Protein AF-A0A1G1J868-F1 (afdb_monomer_lite)

Radius of gyration: 26.02 Å; chains: 1; bounding box: 76×22×61 Å

Secondary structure (DSSP, 8-state):
-HHHHHHHHHHIIIII-S-TTT--SS----TT---TTSPPPPHHHHHHHHHHHHHHHHHHHHHHHHHHHHHHHHHTSGGGTT---TTTSPPPHHHHHHHHHHHHHHHHHH-

Foldseek 3Di:
DVLVLVLQCVLCCPVVVHHSVPDDLADDDDQPPDDPPDDRDDPVVVVVVRVVSNVSSVVVSVVSSVVSVVVVVVCPDPVNVPDDDPVPPPDPPVRVVVVVVVVVVVVVVVD

Sequence (111 aa):
MLFASLVWFRSTVFLENIHPLLGGYIRLKGRKNRRPGYPIESFWIYYVKRFADFFRYSVGMIQLVSEMYGLVRTATLPEFADYEDIATKPETTETAGGLSLIQKQKRAVVA

Structure (mmCIF, N/CA/C/O backbone):
data_AF-A0A1G1J868-F1
#
_entry.id   AF-A0A1G1J868-F1
#
loop_
_atom_site.group_PDB
_atom_site.id
_atom_site.type_symbol
_atom_site.label_atom_id
_atom_site.label_alt_id
_atom_site.label_comp_id
_atom_site.label_asym_id
_atom_site.label_entity_id
_atom_site.label_seq_id
_atom_site.pdbx_PDB_ins_code
_atom_site.Cartn_x
_atom_site.Cartn_y
_atom_site.Cartn_z
_atom_site.occupancy
_atom_site.B_iso_or_equiv
_atom_site.auth_seq_id
_atom_site.auth_comp_id
_atom_site.auth_asym_id
_atom_site.auth_atom_id
_atom_site.pdbx_PDB_model_num
ATOM 1 N N . MET A 1 1 ? 6.277 -13.076 -9.763 1.00 60.34 1 MET A N 1
ATOM 2 C CA . MET A 1 1 ? 6.487 -12.924 -8.303 1.00 60.34 1 MET A CA 1
ATOM 3 C C . MET A 1 1 ? 7.071 -11.563 -7.915 1.00 60.34 1 MET A C 1
ATOM 5 O O . MET A 1 1 ? 6.559 -10.982 -6.972 1.00 60.34 1 MET A O 1
ATOM 9 N N . LEU A 1 2 ? 8.045 -10.999 -8.647 1.00 74.56 2 LEU A N 1
ATOM 10 C CA . LEU A 1 2 ? 8.673 -9.707 -8.298 1.00 74.56 2 LEU A CA 1
ATOM 11 C C . LEU A 1 2 ? 7.717 -8.500 -8.268 1.00 74.56 2 LEU A C 1
ATOM 13 O O . LEU A 1 2 ? 7.803 -7.679 -7.360 1.00 74.56 2 LEU A O 1
ATOM 17 N N . PHE A 1 3 ? 6.771 -8.417 -9.209 1.00 81.69 3 PHE A N 1
ATOM 18 C CA . PHE A 1 3 ? 5.808 -7.308 -9.270 1.00 81.69 3 PHE A CA 1
ATOM 19 C C . PHE A 1 3 ? 4.980 -7.169 -7.983 1.00 81.69 3 PHE A C 1
ATOM 21 O O . PHE A 1 3 ? 4.829 -6.070 -7.460 1.00 81.69 3 PHE A O 1
ATOM 28 N N . ALA A 1 4 ? 4.513 -8.289 -7.422 1.00 83.19 4 ALA A N 1
ATOM 29 C CA . ALA A 1 4 ? 3.743 -8.289 -6.180 1.00 83.19 4 ALA A CA 1
ATOM 30 C C . ALA A 1 4 ? 4.576 -7.792 -4.985 1.00 83.19 4 ALA A C 1
ATOM 32 O O . ALA A 1 4 ? 4.078 -7.020 -4.168 1.00 83.19 4 ALA A O 1
ATOM 33 N N . SER A 1 5 ? 5.855 -8.172 -4.914 1.00 86.94 5 SER A N 1
ATOM 34 C CA . SER A 1 5 ? 6.771 -7.689 -3.876 1.00 86.94 5 SER A CA 1
ATOM 35 C C . SER A 1 5 ? 7.028 -6.185 -3.996 1.00 86.94 5 SER A C 1
ATOM 37 O O . SER A 1 5 ? 7.025 -5.485 -2.991 1.00 86.94 5 SER A O 1
ATOM 39 N N . LEU A 1 6 ? 7.191 -5.658 -5.213 1.00 88.00 6 LEU A N 1
ATOM 40 C CA . LEU A 1 6 ? 7.378 -4.218 -5.438 1.00 88.00 6 LEU A CA 1
ATOM 41 C C . LEU A 1 6 ? 6.133 -3.411 -5.056 1.00 88.00 6 LEU A C 1
ATOM 43 O O . LEU A 1 6 ? 6.243 -2.400 -4.365 1.00 88.00 6 LEU A O 1
ATOM 47 N N . VAL A 1 7 ? 4.952 -3.898 -5.447 1.00 90.50 7 VAL A N 1
ATOM 48 C CA . VAL A 1 7 ? 3.658 -3.333 -5.043 1.00 90.50 7 VAL A CA 1
ATOM 49 C C . VAL A 1 7 ? 3.547 -3.284 -3.517 1.00 90.50 7 VAL A C 1
ATOM 51 O O . VAL A 1 7 ? 3.144 -2.264 -2.964 1.00 90.50 7 VAL A O 1
ATOM 54 N N . TRP A 1 8 ? 3.957 -4.351 -2.828 1.00 89.81 8 TRP A N 1
ATOM 55 C CA . TRP A 1 8 ? 3.946 -4.423 -1.366 1.00 89.81 8 TRP A CA 1
ATOM 56 C C . TRP A 1 8 ? 4.921 -3.444 -0.695 1.00 89.81 8 TRP A C 1
ATOM 58 O O . TRP A 1 8 ? 4.578 -2.741 0.257 1.00 89.81 8 TRP A O 1
ATOM 68 N N . PHE A 1 9 ? 6.153 -3.355 -1.192 1.00 89.94 9 PHE A N 1
ATOM 69 C CA . PHE A 1 9 ? 7.135 -2.407 -0.661 1.00 89.94 9 PHE A CA 1
ATOM 70 C C . PHE A 1 9 ? 6.686 -0.961 -0.869 1.00 89.94 9 PHE A C 1
ATOM 72 O O . PHE A 1 9 ? 6.812 -0.134 0.032 1.00 89.94 9 PHE A O 1
ATOM 79 N N . ARG A 1 10 ? 6.100 -0.654 -2.029 1.00 89.50 10 ARG A N 1
ATOM 80 C CA . ARG A 1 10 ? 5.547 0.674 -2.290 1.00 89.50 10 ARG A CA 1
ATOM 81 C C . ARG A 1 10 ? 4.341 0.951 -1.395 1.00 89.50 10 ARG A C 1
ATOM 83 O O . ARG A 1 10 ? 4.244 2.034 -0.829 1.00 89.50 10 ARG A O 1
ATOM 90 N N . SER A 1 11 ? 3.440 -0.006 -1.203 1.00 90.88 11 SER A N 1
ATOM 91 C CA . SER A 1 11 ? 2.249 0.238 -0.390 1.00 90.88 11 SER A CA 1
ATOM 92 C C . SER A 1 11 ? 2.568 0.502 1.074 1.00 90.88 11 SER A C 1
ATOM 94 O O . SER A 1 11 ? 2.056 1.450 1.656 1.00 90.88 11 SER A O 1
ATOM 96 N N . THR A 1 12 ? 3.457 -0.281 1.670 1.00 88.88 12 THR A N 1
ATOM 97 C CA . THR A 1 12 ? 3.854 -0.108 3.074 1.00 88.88 12 THR A CA 1
ATOM 98 C C . THR A 1 12 ? 4.502 1.256 3.342 1.00 88.88 12 THR A C 1
ATOM 100 O O . THR A 1 12 ? 4.169 1.907 4.334 1.00 88.88 12 THR A O 1
ATOM 103 N N . VAL A 1 13 ? 5.337 1.749 2.422 1.00 87.56 13 VAL A N 1
ATOM 104 C CA . VAL A 1 13 ? 5.966 3.075 2.531 1.00 87.56 13 VAL A CA 1
ATOM 105 C C . VAL A 1 13 ? 4.958 4.205 2.304 1.00 87.56 13 VAL A C 1
ATOM 107 O O . VAL A 1 13 ? 4.894 5.126 3.111 1.00 87.56 13 VAL A O 1
ATOM 110 N N . PHE A 1 14 ? 4.153 4.146 1.239 1.00 86.88 14 PHE A N 1
ATOM 111 C CA . PHE A 1 14 ? 3.314 5.280 0.829 1.00 86.88 14 PHE A CA 1
ATOM 112 C C . PHE A 1 14 ? 1.931 5.310 1.499 1.00 86.88 14 PHE A C 1
ATOM 114 O O . PHE A 1 14 ? 1.409 6.390 1.768 1.00 86.88 14 PHE A O 1
ATOM 121 N N . LEU A 1 15 ? 1.330 4.150 1.787 1.00 86.62 15 LEU A N 1
ATOM 122 C CA . LEU A 1 15 ? 0.002 4.054 2.411 1.00 86.62 15 LEU A CA 1
ATOM 123 C C . LEU A 1 15 ? 0.088 3.946 3.934 1.00 86.62 15 LEU A C 1
ATOM 125 O O . LEU A 1 15 ? -0.664 4.623 4.633 1.00 86.62 15 LEU A O 1
ATOM 129 N N . GLU A 1 16 ? 0.990 3.114 4.463 1.00 83.50 16 GLU A N 1
ATOM 130 C CA . GLU A 1 16 ? 1.099 2.908 5.916 1.00 83.50 16 GLU A CA 1
ATOM 131 C C . GLU A 1 16 ? 2.172 3.777 6.584 1.00 83.50 16 GLU A C 1
ATOM 133 O O . GLU A 1 16 ? 2.091 3.980 7.795 1.00 83.50 16 GLU A O 1
ATOM 138 N N . ASN A 1 17 ? 3.135 4.325 5.829 1.00 85.44 17 ASN A N 1
ATOM 139 C CA . ASN A 1 17 ? 4.325 5.010 6.359 1.00 85.44 17 ASN A CA 1
ATOM 140 C C . ASN A 1 17 ? 5.089 4.147 7.382 1.00 85.44 17 ASN A C 1
ATOM 142 O O . ASN A 1 17 ? 5.558 4.630 8.415 1.00 85.44 17 ASN A O 1
ATOM 146 N N . ILE A 1 18 ? 5.176 2.840 7.118 1.00 87.50 18 ILE A N 1
ATOM 147 C CA . ILE A 1 18 ? 5.838 1.852 7.978 1.00 87.50 18 ILE A CA 1
ATOM 148 C C . ILE A 1 18 ? 6.880 1.100 7.153 1.00 87.50 18 ILE A C 1
ATOM 150 O O . ILE A 1 18 ? 6.773 0.973 5.934 1.00 87.50 18 ILE A O 1
ATOM 154 N N . HIS A 1 19 ? 7.901 0.579 7.834 1.00 86.00 19 HIS A N 1
ATOM 155 C CA . HIS A 1 19 ? 8.897 -0.277 7.207 1.00 86.00 19 HIS A CA 1
ATOM 156 C C . HIS A 1 19 ? 8.232 -1.502 6.535 1.00 86.00 19 HIS A C 1
ATOM 158 O O . HIS A 1 19 ? 7.447 -2.189 7.195 1.00 86.00 19 HIS A O 1
ATOM 164 N N . PRO A 1 20 ? 8.585 -1.856 5.285 1.00 85.06 20 PRO A N 1
ATOM 165 C CA . PRO A 1 20 ? 7.927 -2.924 4.521 1.00 85.06 20 PRO A CA 1
ATOM 166 C C . PRO A 1 20 ? 7.880 -4.297 5.191 1.00 85.06 20 PRO A C 1
ATOM 168 O O . PRO A 1 20 ? 6.946 -5.065 4.981 1.00 85.06 20 PRO A O 1
ATOM 171 N N . LEU A 1 21 ? 8.883 -4.590 6.022 1.00 86.81 21 LEU A N 1
ATOM 172 C CA . LEU A 1 21 ? 8.984 -5.843 6.781 1.00 86.81 21 LEU A CA 1
ATOM 173 C C . LEU A 1 21 ? 8.077 -5.893 8.024 1.00 86.81 21 LEU A C 1
ATOM 175 O O . LEU A 1 21 ? 7.880 -6.960 8.592 1.00 86.81 21 LEU A O 1
ATOM 179 N N . LEU A 1 22 ? 7.568 -4.742 8.469 1.00 84.38 22 LEU A N 1
ATOM 180 C CA . LEU A 1 22 ? 6.690 -4.601 9.637 1.00 84.38 22 LEU A CA 1
ATOM 181 C C . LEU A 1 22 ? 5.242 -4.276 9.241 1.00 84.38 22 LEU A C 1
ATOM 183 O O . LEU A 1 22 ? 4.342 -4.370 10.077 1.00 84.38 22 LEU A O 1
ATOM 187 N N . GLY A 1 23 ? 5.040 -3.840 7.997 1.00 81.12 23 GLY A N 1
ATOM 188 C CA . GLY A 1 23 ? 3.739 -3.503 7.433 1.00 81.12 23 GLY A CA 1
ATOM 189 C C . GLY A 1 23 ? 2.891 -4.734 7.127 1.00 81.12 23 GLY A C 1
ATOM 190 O O . GLY A 1 23 ? 3.387 -5.854 7.002 1.00 81.12 23 GLY A O 1
ATOM 191 N N . GLY A 1 24 ? 1.586 -4.516 7.005 1.00 84.19 24 GLY A N 1
ATOM 192 C CA . GLY A 1 24 ? 0.608 -5.558 6.710 1.00 84.19 24 GLY A CA 1
ATOM 193 C C . GLY A 1 24 ? -0.563 -4.997 5.912 1.00 84.19 24 GLY A C 1
ATOM 194 O O . GLY A 1 24 ? -0.661 -3.798 5.704 1.00 84.19 24 GLY A O 1
ATOM 195 N N . TYR A 1 25 ? -1.489 -5.854 5.478 1.00 83.75 25 TYR A N 1
ATOM 196 C CA . TYR A 1 25 ? -2.709 -5.367 4.816 1.00 83.75 25 TYR A CA 1
ATOM 197 C C . TYR A 1 25 ? -3.709 -4.806 5.840 1.00 83.75 25 TYR A C 1
ATOM 199 O O . TYR A 1 25 ? -4.484 -3.896 5.561 1.00 83.75 25 TYR A O 1
ATOM 207 N N . ILE A 1 26 ? -3.719 -5.373 7.052 1.00 85.12 26 ILE A N 1
ATOM 208 C CA . ILE A 1 26 ? -4.620 -4.966 8.130 1.00 85.12 26 ILE A CA 1
ATOM 209 C C . ILE A 1 26 ? -3.808 -4.709 9.387 1.00 85.12 26 ILE A C 1
ATOM 211 O O . ILE A 1 26 ? -3.273 -5.628 10.009 1.00 85.12 26 ILE A O 1
ATOM 215 N N . ARG A 1 27 ? -3.807 -3.458 9.845 1.00 83.00 27 ARG A N 1
ATOM 216 C CA . ARG A 1 27 ? -3.245 -3.123 11.150 1.00 83.00 27 ARG A CA 1
ATOM 217 C C . ARG A 1 27 ? -4.165 -3.576 12.282 1.00 83.00 27 ARG A C 1
ATOM 219 O O . ARG A 1 27 ? -5.146 -2.901 12.611 1.00 83.00 27 ARG A O 1
ATOM 226 N N . LEU A 1 28 ? -3.806 -4.655 12.968 1.00 82.88 28 LEU A N 1
ATOM 227 C CA . LEU A 1 28 ? -4.499 -5.119 14.170 1.00 82.88 28 LEU A CA 1
ATOM 228 C C . LEU A 1 28 ? -4.205 -4.171 15.353 1.00 82.88 28 LEU A C 1
ATOM 230 O O . LEU A 1 28 ? -3.111 -4.170 15.905 1.00 82.88 28 LEU A O 1
ATOM 234 N N . LYS A 1 29 ? -5.174 -3.342 15.771 1.00 83.94 29 LYS A N 1
ATOM 235 C CA . LYS A 1 29 ? -5.120 -2.642 17.079 1.00 83.94 29 LYS A CA 1
ATOM 236 C C . LYS A 1 29 ? -6.327 -3.100 17.885 1.00 83.94 29 LYS A C 1
ATOM 238 O O . LYS A 1 29 ? -7.423 -2.657 17.578 1.00 83.94 29 LYS A O 1
ATOM 243 N N . GLY A 1 30 ? -6.143 -3.998 18.850 1.00 86.25 30 GLY A N 1
ATOM 244 C CA . GLY A 1 30 ? -7.249 -4.537 19.644 1.00 86.25 30 GLY A CA 1
ATOM 245 C C . GLY A 1 30 ? -7.943 -3.4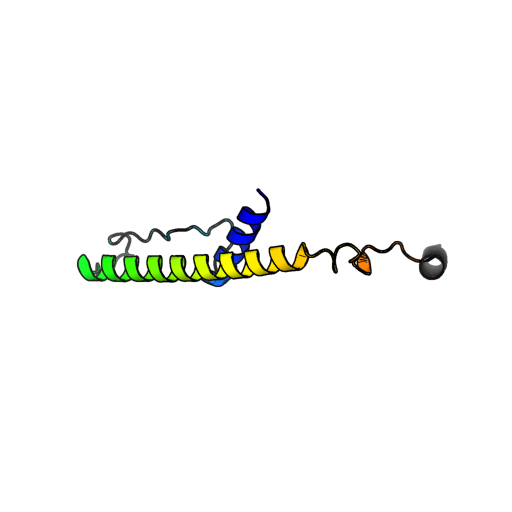58 20.480 1.00 86.25 30 GLY A C 1
ATOM 246 O O . GLY A 1 30 ? -7.280 -2.627 21.094 1.00 86.25 30 GLY A O 1
ATOM 247 N N . ARG A 1 31 ? -9.280 -3.496 20.555 1.00 87.56 31 ARG A N 1
ATOM 248 C CA . ARG A 1 31 ? -10.084 -2.508 21.304 1.00 87.56 31 ARG A CA 1
ATOM 249 C C . ARG A 1 31 ? -9.685 -2.399 22.780 1.00 87.56 31 ARG A C 1
ATOM 251 O O . ARG A 1 31 ? -9.645 -1.300 23.322 1.00 87.56 31 ARG A O 1
ATOM 258 N N . LYS A 1 32 ? -9.392 -3.542 23.414 1.00 86.19 32 LYS A N 1
ATOM 259 C CA . LYS A 1 32 ? -9.018 -3.649 24.836 1.00 86.19 32 LYS A CA 1
ATOM 260 C C . LYS A 1 32 ? -7.517 -3.452 25.093 1.00 86.19 32 LYS A C 1
ATOM 262 O O . LYS A 1 32 ? -7.126 -3.303 26.243 1.00 86.19 32 LYS A O 1
ATOM 267 N N . ASN A 1 33 ? -6.688 -3.407 24.047 1.00 86.56 33 ASN A N 1
ATOM 268 C CA . ASN A 1 33 ? -5.238 -3.237 24.168 1.00 86.56 33 ASN A CA 1
ATOM 269 C C . ASN A 1 33 ? -4.908 -1.745 24.308 1.00 86.56 33 ASN A C 1
ATOM 271 O O . ASN A 1 33 ? -4.364 -1.118 23.397 1.00 86.56 33 ASN A O 1
ATOM 275 N N . ARG A 1 34 ? -5.314 -1.156 25.436 1.00 87.38 34 ARG A N 1
ATOM 276 C CA . ARG A 1 34 ? -5.052 0.240 25.796 1.00 87.38 34 ARG A CA 1
ATOM 277 C C . ARG A 1 34 ? -4.099 0.283 26.983 1.00 87.38 34 ARG A C 1
ATOM 279 O O . ARG A 1 34 ? -4.120 -0.599 27.836 1.00 87.38 34 ARG A O 1
ATOM 286 N N . ARG A 1 35 ? -3.239 1.304 27.016 1.00 90.44 35 ARG A N 1
ATOM 287 C CA . ARG A 1 35 ? -2.350 1.534 28.160 1.00 90.44 35 ARG A CA 1
ATOM 288 C C . ARG A 1 35 ? -3.206 1.785 29.413 1.00 90.44 35 ARG A C 1
ATOM 290 O O . ARG A 1 35 ? -4.260 2.415 29.279 1.00 90.44 35 ARG A O 1
ATOM 297 N N . PRO A 1 36 ? -2.775 1.327 30.601 1.00 88.06 36 PRO A N 1
ATOM 298 C CA . PRO A 1 36 ? -3.461 1.637 31.852 1.00 88.06 36 PRO A CA 1
ATOM 299 C C . PRO A 1 36 ? -3.716 3.147 31.974 1.00 88.06 36 PRO A C 1
ATOM 301 O O . PRO A 1 36 ? -2.833 3.944 31.661 1.00 88.06 36 PRO A O 1
ATOM 304 N N . GLY A 1 37 ? -4.933 3.535 32.363 1.00 87.00 37 GLY A N 1
ATOM 305 C CA . GLY A 1 37 ? -5.351 4.940 32.473 1.00 87.00 37 GLY A CA 1
ATOM 306 C C . GLY A 1 37 ? -6.040 5.539 31.238 1.00 87.00 37 GLY A C 1
ATOM 307 O O . GLY A 1 37 ? -6.564 6.644 31.330 1.00 87.00 37 GLY A O 1
ATOM 308 N N . TYR A 1 38 ? -6.108 4.830 30.103 1.00 85.81 38 TYR A N 1
ATOM 309 C CA . TYR A 1 38 ? -6.858 5.291 28.924 1.00 85.81 38 TYR A CA 1
ATOM 310 C C . TYR A 1 38 ? -8.263 4.669 28.847 1.00 85.81 38 TYR A C 1
ATOM 312 O O . TYR A 1 38 ? -8.399 3.458 29.045 1.00 85.81 38 TYR A O 1
ATOM 320 N N . PRO A 1 39 ? -9.309 5.449 28.499 1.00 87.56 39 PRO A N 1
ATOM 321 C CA . PRO A 1 39 ? -10.665 4.925 28.376 1.00 87.56 39 PRO A CA 1
ATOM 322 C C . PRO A 1 39 ? -10.783 3.932 27.214 1.00 87.56 39 PRO A C 1
ATOM 324 O O . PRO A 1 39 ? -10.198 4.107 26.140 1.00 87.56 39 PRO A O 1
ATOM 327 N N . ILE A 1 40 ? -11.575 2.881 27.428 1.00 88.94 40 ILE A N 1
ATOM 328 C CA . ILE A 1 40 ? -11.889 1.895 26.393 1.00 88.94 40 ILE A CA 1
ATOM 329 C C . ILE A 1 40 ? -12.953 2.489 25.468 1.00 88.94 40 ILE A C 1
ATOM 331 O O . ILE A 1 40 ? -14.027 2.885 25.912 1.00 88.94 40 ILE A O 1
ATOM 335 N N . GLU A 1 41 ? -12.669 2.512 24.168 1.00 88.25 41 GLU A N 1
ATOM 336 C CA . GLU A 1 41 ? -13.632 2.967 23.164 1.00 88.25 41 GLU A CA 1
ATOM 337 C C . GLU A 1 41 ? -14.886 2.077 23.133 1.00 88.25 41 GLU A C 1
ATOM 339 O O . GLU A 1 41 ? -14.825 0.848 23.318 1.00 88.25 41 GLU A O 1
ATOM 344 N N . SER A 1 42 ? -16.030 2.707 22.850 1.00 91.25 42 SER A N 1
ATOM 345 C CA . SER A 1 42 ? -17.287 1.996 22.631 1.00 91.25 42 SER A CA 1
ATOM 346 C C . SER A 1 42 ? -17.176 1.061 21.425 1.00 91.25 42 SER A C 1
ATOM 348 O O . SER A 1 42 ? -16.393 1.286 20.498 1.00 91.25 42 SER A O 1
ATOM 350 N N . PHE A 1 43 ? -17.957 -0.020 21.453 1.00 91.38 43 PHE A N 1
ATOM 351 C CA . PHE A 1 43 ? -17.897 -1.077 20.445 1.00 91.38 43 PHE A CA 1
ATOM 352 C C . PHE A 1 43 ? -18.083 -0.515 19.026 1.00 91.38 43 PHE A C 1
ATOM 354 O O . PHE A 1 43 ? -17.197 -0.658 18.188 1.00 91.38 43 PHE A O 1
ATOM 361 N N . TRP A 1 44 ? -19.180 0.204 18.784 1.00 94.12 44 TRP A N 1
ATOM 362 C CA . TRP A 1 44 ? -19.527 0.723 17.459 1.00 94.12 44 TRP A CA 1
ATOM 363 C C . TRP A 1 44 ? -18.507 1.718 16.909 1.00 94.12 44 TRP A C 1
ATOM 365 O O . TRP A 1 44 ? -18.059 1.568 15.775 1.00 94.12 44 TRP A O 1
ATOM 375 N N . ILE A 1 45 ? -18.080 2.688 17.723 1.00 91.75 45 ILE A N 1
ATOM 376 C CA . ILE A 1 45 ? -17.123 3.715 17.287 1.00 91.75 45 ILE A CA 1
ATOM 377 C C . ILE A 1 45 ? -15.796 3.066 16.883 1.00 91.75 45 ILE A C 1
ATOM 379 O O . ILE A 1 45 ? -15.210 3.437 15.866 1.00 91.75 45 ILE A O 1
ATOM 383 N N . TYR A 1 46 ? -15.340 2.071 17.647 1.00 92.00 46 TYR A N 1
ATOM 384 C CA . TYR A 1 46 ? -14.114 1.341 17.344 1.00 92.00 46 TYR A CA 1
ATOM 385 C C . TYR A 1 46 ? -14.192 0.614 15.988 1.00 92.00 46 TYR A C 1
ATOM 387 O O . TYR A 1 46 ? -13.281 0.752 15.169 1.00 92.00 46 TYR A O 1
ATOM 395 N N . TYR A 1 47 ? -15.269 -0.136 15.722 1.00 91.31 47 TYR A N 1
ATOM 396 C CA . TYR A 1 47 ? -15.385 -0.901 14.473 1.00 91.31 47 TYR A CA 1
ATOM 397 C C . TYR A 1 47 ? -15.616 -0.013 13.253 1.00 91.31 47 TYR A C 1
ATOM 399 O O . TYR A 1 47 ? -15.028 -0.282 12.210 1.00 91.31 47 TYR A O 1
ATOM 407 N N . VAL A 1 48 ? -16.384 1.072 13.380 1.00 94.25 48 VAL A N 1
ATOM 408 C CA . VAL A 1 48 ? -16.580 2.034 12.284 1.00 94.25 48 VAL A CA 1
ATOM 409 C C . VAL A 1 48 ? -15.255 2.688 11.897 1.00 94.25 48 VAL A C 1
ATOM 411 O O . VAL A 1 48 ? -14.900 2.696 10.720 1.00 94.25 48 VAL A O 1
ATOM 414 N N . LYS A 1 49 ? -14.469 3.159 12.877 1.00 91.00 49 LYS A N 1
ATOM 415 C CA . LYS A 1 49 ? -13.123 3.695 12.614 1.00 91.00 49 LYS A CA 1
ATOM 416 C C . LYS A 1 49 ? -12.223 2.652 11.958 1.00 91.00 49 LYS A C 1
ATOM 418 O O . LYS A 1 49 ? -11.535 2.955 10.990 1.00 91.00 49 LYS A O 1
ATOM 423 N N . ARG A 1 50 ? -12.258 1.408 12.447 1.00 91.62 50 ARG A N 1
ATOM 424 C CA . ARG A 1 50 ? -11.454 0.324 11.873 1.00 91.62 50 ARG A CA 1
ATOM 425 C C . ARG A 1 50 ? -11.832 0.018 10.428 1.00 91.62 50 ARG A C 1
ATOM 427 O O . ARG A 1 50 ? -10.952 -0.236 9.612 1.00 91.62 50 ARG A O 1
ATOM 434 N N . PHE A 1 51 ? -13.125 0.016 10.136 1.00 92.56 51 PHE A N 1
ATOM 435 C CA . PHE A 1 51 ? -13.634 -0.232 8.799 1.00 92.56 51 PHE A CA 1
ATOM 436 C C . PHE A 1 51 ? -13.260 0.908 7.849 1.00 92.56 51 PHE A C 1
ATOM 438 O O . PHE A 1 51 ? -12.807 0.648 6.740 1.00 92.56 51 PHE A O 1
ATOM 445 N N . ALA A 1 52 ? -13.347 2.160 8.306 1.00 93.25 52 ALA A N 1
ATOM 446 C CA . ALA A 1 52 ? -12.893 3.316 7.540 1.00 93.25 52 ALA A CA 1
ATOM 447 C C . ALA A 1 52 ? -11.385 3.253 7.235 1.00 93.25 52 ALA A C 1
ATOM 449 O O . ALA A 1 52 ? -10.994 3.478 6.092 1.00 93.25 52 ALA A O 1
ATOM 450 N N . ASP A 1 53 ? -10.548 2.890 8.215 1.00 90.19 53 ASP A N 1
ATOM 451 C CA . ASP A 1 53 ? -9.106 2.678 8.007 1.00 90.19 53 ASP A CA 1
ATOM 452 C C . ASP A 1 53 ? -8.852 1.601 6.938 1.00 90.19 53 ASP A C 1
ATOM 454 O O . ASP A 1 53 ? -8.077 1.812 6.005 1.00 90.19 53 ASP A O 1
ATOM 458 N N . PHE A 1 54 ? -9.539 0.459 7.048 1.00 91.44 54 PHE A N 1
ATOM 459 C CA . PHE A 1 54 ? -9.433 -0.644 6.091 1.00 91.44 54 PHE A CA 1
ATOM 460 C C . PHE A 1 54 ? -9.867 -0.232 4.680 1.00 91.44 54 PHE A C 1
ATOM 462 O O . PHE A 1 54 ? -9.208 -0.575 3.698 1.00 91.44 54 PHE A O 1
ATOM 469 N N . PHE A 1 55 ? -10.964 0.515 4.572 1.00 93.88 55 PHE A N 1
ATOM 470 C CA . PHE A 1 55 ? -11.492 0.961 3.291 1.00 93.88 55 PHE A CA 1
ATOM 471 C C . PHE A 1 55 ? -10.557 1.974 2.630 1.00 93.88 55 PHE A C 1
ATOM 473 O O . PHE A 1 55 ? -10.230 1.829 1.455 1.00 93.88 55 PHE A O 1
ATOM 480 N N . ARG A 1 56 ? -10.047 2.950 3.395 1.00 91.81 56 ARG A N 1
ATOM 481 C CA . ARG A 1 56 ? -9.039 3.909 2.917 1.00 91.81 56 ARG A CA 1
ATOM 482 C C . ARG A 1 56 ? -7.797 3.200 2.389 1.00 91.81 56 ARG A C 1
ATOM 484 O O . ARG A 1 56 ? -7.332 3.531 1.302 1.00 91.81 56 ARG A O 1
ATOM 491 N N . TYR A 1 57 ? -7.293 2.219 3.136 1.00 91.31 57 TYR A N 1
ATOM 492 C CA . TYR A 1 57 ? -6.148 1.427 2.705 1.00 91.31 57 TYR A CA 1
ATOM 493 C C . TYR A 1 57 ? -6.455 0.646 1.423 1.00 91.31 57 TYR A C 1
ATOM 495 O O . TYR A 1 57 ? -5.697 0.728 0.465 1.00 91.31 57 TYR A O 1
ATOM 503 N N . SER A 1 58 ? -7.599 -0.040 1.363 1.00 93.50 58 SER A N 1
ATOM 504 C CA . SER A 1 58 ? -7.993 -0.847 0.200 1.00 93.50 58 SER A CA 1
ATOM 505 C C . SER A 1 58 ? -8.150 -0.003 -1.068 1.00 93.50 58 SER A C 1
ATOM 507 O O . SER A 1 58 ? -7.664 -0.392 -2.127 1.00 93.50 58 SER A O 1
ATOM 509 N N . VAL A 1 59 ? -8.765 1.179 -0.965 1.00 94.88 59 VAL A N 1
ATOM 510 C CA . VAL A 1 59 ? -8.886 2.118 -2.091 1.00 94.88 59 VAL A CA 1
ATOM 511 C C . VAL A 1 59 ? -7.512 2.592 -2.559 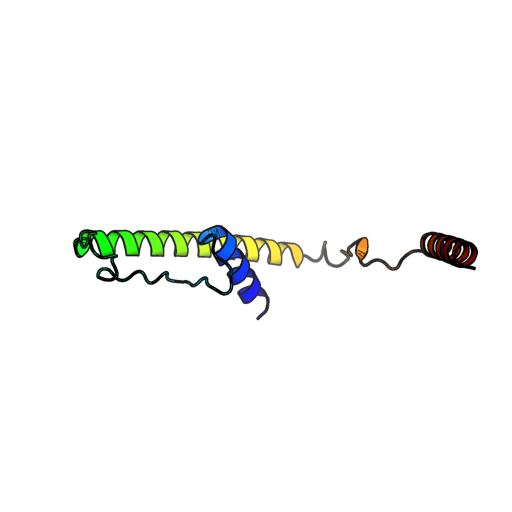1.00 94.88 59 VAL A C 1
ATOM 513 O O . VAL A 1 59 ? -7.222 2.531 -3.752 1.00 94.88 59 VAL A O 1
ATOM 516 N N . GLY A 1 60 ? -6.645 3.012 -1.635 1.00 93.25 60 GLY A N 1
ATOM 517 C CA . GLY A 1 60 ? -5.287 3.429 -1.981 1.00 93.25 60 GLY A CA 1
ATOM 518 C C . GLY A 1 60 ? -4.455 2.294 -2.587 1.00 93.25 60 GLY A C 1
ATOM 519 O O . GLY A 1 60 ? -3.657 2.518 -3.493 1.00 93.25 60 GLY A O 1
ATOM 520 N N . MET A 1 61 ? -4.697 1.055 -2.158 1.00 92.81 61 MET A N 1
ATOM 521 C CA . MET A 1 61 ? -4.036 -0.123 -2.702 1.00 92.81 61 MET A CA 1
ATOM 522 C C . MET A 1 61 ? -4.456 -0.405 -4.148 1.00 92.81 61 MET A C 1
ATOM 524 O O . MET A 1 61 ? -3.607 -0.678 -4.994 1.00 92.81 61 MET A O 1
ATOM 52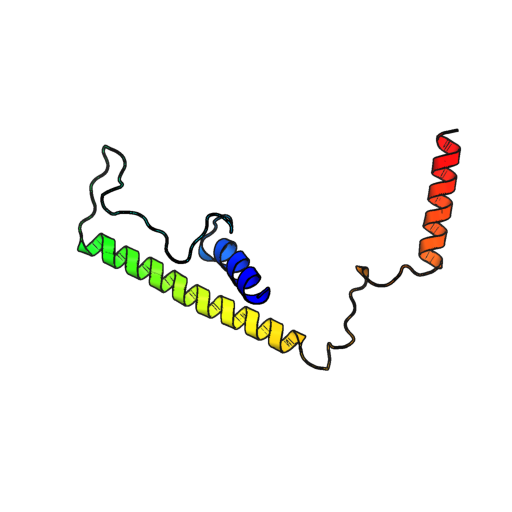8 N N . ILE A 1 62 ? -5.750 -0.272 -4.457 1.00 94.50 62 ILE A N 1
ATOM 529 C CA . ILE A 1 62 ? -6.266 -0.379 -5.829 1.00 94.50 62 ILE A CA 1
ATOM 530 C C . ILE A 1 62 ? -5.654 0.710 -6.719 1.00 94.50 62 ILE A C 1
ATOM 532 O O . ILE A 1 62 ? -5.200 0.411 -7.824 1.00 94.50 62 ILE A O 1
ATOM 536 N N . GLN A 1 63 ? -5.589 1.952 -6.230 1.00 94.56 63 GLN A N 1
ATOM 537 C CA . GLN A 1 63 ? -4.977 3.068 -6.959 1.00 94.56 63 GLN A CA 1
ATOM 538 C C . GLN A 1 63 ? -3.503 2.788 -7.277 1.00 94.56 63 GLN A C 1
ATOM 540 O O . GLN A 1 63 ? -3.103 2.867 -8.437 1.00 94.56 63 GLN A O 1
ATOM 545 N N . LEU A 1 64 ? -2.720 2.365 -6.283 1.00 93.25 64 LEU A N 1
ATOM 546 C CA . LEU A 1 64 ? -1.301 2.049 -6.449 1.00 93.25 64 LEU A CA 1
ATOM 547 C C . LEU A 1 64 ? -1.075 0.897 -7.436 1.00 93.25 64 LEU A C 1
ATOM 549 O O . LEU A 1 64 ? -0.200 0.981 -8.296 1.00 93.25 64 LEU A O 1
ATOM 553 N N . VAL A 1 65 ? -1.874 -0.170 -7.347 1.00 93.56 65 VAL A N 1
ATOM 554 C CA . VAL A 1 65 ? -1.792 -1.294 -8.292 1.00 93.56 65 VAL A CA 1
ATOM 555 C C . VAL A 1 65 ? -2.120 -0.832 -9.711 1.00 93.56 65 VAL A C 1
ATOM 557 O O . VAL A 1 65 ? -1.429 -1.232 -10.646 1.00 93.56 65 VAL A O 1
ATOM 560 N N . SER A 1 66 ? -3.127 0.028 -9.881 1.00 94.25 66 SER A N 1
ATOM 561 C CA . SER A 1 66 ? -3.493 0.562 -11.196 1.00 94.25 66 SER A CA 1
ATOM 562 C C . SER A 1 66 ? -2.395 1.444 -11.801 1.00 94.25 66 SER A C 1
ATOM 564 O O . SER A 1 66 ? -2.080 1.296 -12.981 1.00 94.25 66 SER A O 1
ATOM 566 N N . GLU A 1 67 ? -1.749 2.285 -10.987 1.00 93.69 67 GLU A N 1
ATOM 567 C CA . GLU A 1 67 ? -0.603 3.113 -11.382 1.00 93.69 67 GLU A CA 1
ATOM 568 C C . GLU A 1 67 ? 0.569 2.230 -11.822 1.00 93.69 67 GLU A C 1
ATOM 570 O O . GLU A 1 67 ? 1.089 2.380 -12.927 1.00 93.69 67 GLU A O 1
ATOM 575 N N . MET A 1 68 ? 0.941 1.245 -10.998 1.00 91.81 68 MET A N 1
ATOM 576 C CA . MET A 1 68 ? 2.035 0.328 -11.317 1.00 91.81 68 MET A CA 1
ATOM 577 C C . MET A 1 68 ? 1.749 -0.517 -12.557 1.00 91.81 68 MET A C 1
ATOM 579 O O . MET A 1 68 ? 2.647 -0.740 -13.367 1.00 91.81 68 MET A O 1
ATOM 583 N N . TYR A 1 69 ? 0.511 -0.974 -12.732 1.00 92.62 69 TYR A N 1
ATOM 584 C CA . TYR A 1 69 ? 0.113 -1.701 -13.931 1.00 92.62 69 TYR A CA 1
ATOM 585 C C . TYR A 1 69 ? 0.192 -0.815 -15.180 1.00 92.62 69 TYR A C 1
ATOM 587 O O . TYR A 1 69 ? 0.677 -1.264 -16.217 1.00 92.62 69 TYR A O 1
ATOM 595 N N . GLY A 1 70 ? -0.221 0.451 -15.072 1.00 93.06 70 GLY A N 1
ATOM 596 C CA . GLY A 1 70 ? -0.063 1.445 -16.131 1.00 93.06 70 GLY A CA 1
ATOM 597 C C . GLY A 1 70 ? 1.399 1.624 -16.536 1.00 93.06 70 GLY A C 1
ATOM 598 O O . GLY A 1 70 ? 1.715 1.545 -17.718 1.00 93.06 70 GLY A O 1
ATOM 599 N N . LEU A 1 71 ? 2.301 1.768 -15.561 1.00 90.44 71 LEU A N 1
ATOM 600 C CA . LEU A 1 71 ? 3.740 1.903 -15.810 1.00 90.44 71 LEU A CA 1
ATOM 601 C C . LEU A 1 71 ? 4.338 0.669 -16.490 1.00 90.44 71 LEU A C 1
ATOM 603 O O . LEU A 1 71 ? 5.049 0.806 -17.480 1.00 90.44 71 LEU A O 1
ATOM 607 N N . VAL A 1 72 ? 4.026 -0.535 -15.999 1.00 90.12 72 VAL A N 1
ATOM 608 C CA . VAL A 1 72 ? 4.510 -1.785 -16.611 1.00 90.12 72 VAL A CA 1
ATOM 609 C C . VAL A 1 72 ? 3.994 -1.923 -18.037 1.00 90.12 72 VAL A C 1
ATOM 611 O O . VAL A 1 72 ? 4.750 -2.286 -18.936 1.00 90.12 72 VAL A O 1
ATOM 614 N N . ARG A 1 73 ? 2.720 -1.595 -18.268 1.00 90.56 73 ARG A N 1
ATOM 615 C CA . ARG A 1 73 ? 2.131 -1.621 -19.605 1.00 90.56 73 ARG A CA 1
ATOM 616 C C . ARG A 1 73 ? 2.854 -0.665 -20.552 1.00 90.56 73 ARG A C 1
ATOM 618 O O . ARG A 1 73 ? 3.170 -1.077 -21.662 1.00 90.56 73 ARG A O 1
ATOM 625 N N . THR A 1 74 ? 3.132 0.564 -20.119 1.00 89.38 74 THR A N 1
ATOM 626 C CA . THR A 1 74 ? 3.881 1.546 -20.917 1.00 89.38 74 THR A CA 1
ATOM 627 C C . THR A 1 74 ? 5.304 1.070 -21.190 1.00 89.38 74 THR A C 1
ATOM 629 O O . THR A 1 74 ? 5.742 1.112 -22.330 1.00 89.38 74 THR A O 1
ATOM 632 N N . ALA A 1 75 ? 5.999 0.538 -20.183 1.00 87.06 75 ALA A N 1
ATOM 633 C CA . ALA A 1 75 ? 7.368 0.040 -20.323 1.00 87.06 75 ALA A CA 1
ATOM 634 C C . ALA A 1 75 ? 7.492 -1.189 -21.244 1.00 87.06 75 ALA A C 1
ATOM 636 O O . ALA A 1 75 ? 8.570 -1.464 -21.751 1.00 87.06 75 ALA A O 1
ATOM 637 N N . THR A 1 76 ? 6.400 -1.926 -21.467 1.00 87.94 76 THR A N 1
ATOM 638 C CA . THR A 1 76 ? 6.379 -3.111 -22.346 1.00 87.94 76 THR A CA 1
ATOM 639 C C . THR A 1 76 ? 6.021 -2.754 -23.798 1.00 87.94 76 THR A C 1
ATOM 641 O O . THR A 1 76 ? 5.914 -3.638 -24.647 1.00 87.94 76 THR A O 1
ATOM 644 N N . LEU A 1 77 ? 5.789 -1.474 -24.114 1.00 91.25 77 LEU A N 1
ATOM 645 C CA . LEU A 1 77 ? 5.529 -1.052 -25.490 1.00 91.25 77 LEU A CA 1
ATOM 646 C C . LEU A 1 77 ? 6.778 -1.269 -26.367 1.00 91.25 77 LEU A C 1
ATOM 648 O O . LEU A 1 77 ? 7.894 -1.049 -25.898 1.00 91.25 77 LEU A O 1
ATOM 652 N N . PRO A 1 78 ? 6.607 -1.654 -27.647 1.00 89.19 78 PRO A N 1
ATOM 653 C CA . PRO A 1 78 ? 7.726 -1.979 -28.537 1.00 89.19 78 PRO A CA 1
ATOM 654 C C . PRO A 1 78 ? 8.653 -0.787 -28.799 1.00 89.19 78 PRO A C 1
ATOM 656 O O . PRO A 1 78 ? 9.827 -0.982 -29.078 1.00 89.19 78 PRO A O 1
ATOM 659 N N . GLU A 1 79 ? 8.145 0.440 -28.668 1.00 89.00 79 GLU A N 1
ATOM 660 C CA . GLU A 1 79 ? 8.920 1.680 -28.793 1.00 89.00 79 GLU A CA 1
ATOM 661 C C . GLU A 1 79 ? 10.078 1.767 -27.785 1.00 89.00 79 GLU A C 1
ATOM 663 O O . GLU A 1 79 ? 11.119 2.338 -28.091 1.00 89.00 79 GLU A O 1
ATOM 668 N N . PHE A 1 80 ? 9.923 1.169 -26.600 1.00 82.69 80 PHE A N 1
ATOM 669 C CA . PHE A 1 80 ? 10.934 1.195 -25.539 1.00 82.69 80 PHE A CA 1
ATOM 670 C C . PHE A 1 80 ? 11.781 -0.081 -25.483 1.00 82.69 80 PHE A C 1
ATOM 672 O O . PHE A 1 80 ? 12.554 -0.249 -24.543 1.00 82.69 80 PHE A O 1
ATOM 679 N N . ALA A 1 81 ? 11.649 -0.983 -26.462 1.00 82.31 81 ALA A N 1
ATOM 680 C CA . ALA A 1 81 ? 12.392 -2.244 -26.478 1.00 82.31 81 ALA A CA 1
ATOM 681 C C . ALA A 1 81 ? 13.914 -2.030 -26.544 1.00 82.31 81 ALA A C 1
ATOM 683 O O . ALA A 1 81 ? 14.662 -2.799 -25.946 1.00 82.31 81 ALA A O 1
ATOM 684 N N . ASP A 1 82 ? 14.347 -0.953 -27.202 1.00 83.62 82 ASP A N 1
ATOM 685 C CA . ASP A 1 82 ? 15.760 -0.599 -27.386 1.00 83.62 82 ASP A CA 1
ATOM 686 C C . ASP A 1 82 ? 16.2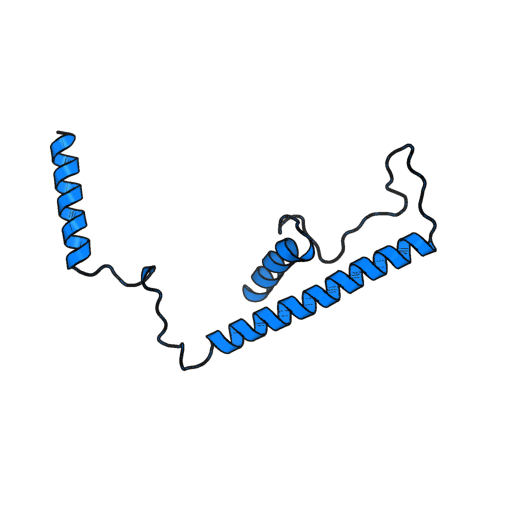91 0.341 -26.285 1.00 83.62 82 ASP A C 1
ATOM 688 O O . ASP A 1 82 ? 17.376 0.917 -26.408 1.00 83.62 82 ASP A O 1
ATOM 692 N N . TYR A 1 83 ? 15.521 0.564 -25.213 1.00 82.69 83 TYR A N 1
ATOM 693 C CA . TYR A 1 83 ? 15.955 1.425 -24.120 1.00 82.69 83 TYR A CA 1
ATOM 694 C C . TYR A 1 83 ? 17.057 0.749 -23.294 1.00 82.69 83 TYR A C 1
ATOM 696 O O . TYR A 1 83 ? 16.818 -0.224 -22.581 1.00 82.69 83 TYR A O 1
ATOM 704 N N . GLU A 1 84 ? 18.252 1.337 -23.322 1.00 81.75 84 GLU A N 1
ATOM 705 C CA . GLU A 1 84 ? 19.368 0.975 -22.449 1.00 81.75 84 GLU A CA 1
ATOM 706 C C . GLU A 1 84 ? 19.820 2.172 -21.613 1.00 81.75 84 GLU A C 1
ATOM 708 O O . GLU A 1 84 ? 20.079 3.266 -22.134 1.00 81.75 84 GLU A O 1
ATOM 713 N N . ASP A 1 85 ? 19.960 1.948 -20.306 1.00 85.06 85 ASP A N 1
ATOM 714 C CA . ASP A 1 85 ? 20.467 2.954 -19.38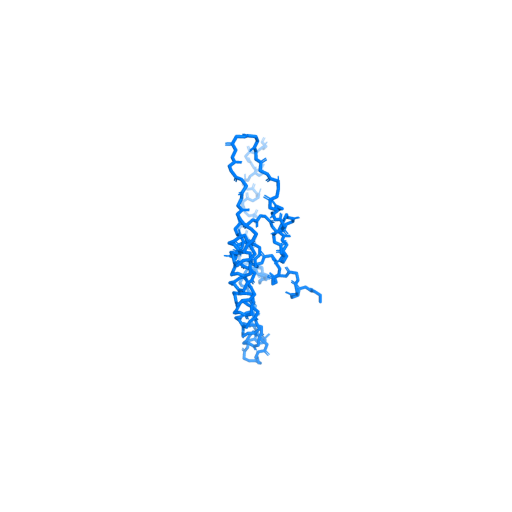0 1.00 85.06 85 ASP A CA 1
ATOM 715 C C . ASP A 1 85 ? 21.936 3.288 -19.691 1.00 85.06 85 ASP A C 1
ATOM 717 O O . ASP A 1 85 ? 22.770 2.404 -19.893 1.00 85.06 85 ASP A O 1
ATOM 721 N N . ILE A 1 86 ? 22.266 4.580 -19.676 1.00 83.81 86 ILE A N 1
ATOM 722 C CA . ILE A 1 86 ? 23.609 5.116 -19.933 1.00 83.81 86 ILE A CA 1
ATOM 723 C C . ILE A 1 86 ? 24.619 4.533 -18.940 1.00 83.81 86 ILE A C 1
ATOM 725 O O . ILE A 1 86 ? 25.760 4.285 -19.315 1.00 83.81 86 ILE A O 1
ATOM 729 N N . ALA A 1 87 ? 24.194 4.262 -17.703 1.00 81.12 87 ALA A N 1
ATOM 730 C CA . ALA A 1 87 ? 25.046 3.659 -16.681 1.00 81.12 87 ALA A CA 1
ATOM 731 C C . ALA A 1 87 ? 25.374 2.177 -16.940 1.00 81.12 87 ALA A C 1
ATOM 733 O O . ALA A 1 87 ? 26.359 1.673 -16.407 1.00 81.12 87 ALA A O 1
ATOM 734 N N . THR A 1 88 ? 24.557 1.475 -17.734 1.00 82.75 88 THR A N 1
ATOM 735 C CA . THR A 1 88 ? 24.794 0.064 -18.093 1.00 82.75 88 THR A CA 1
ATOM 736 C C . THR A 1 88 ? 25.588 -0.061 -19.393 1.00 82.75 88 THR A C 1
ATOM 738 O O . THR A 1 88 ? 26.147 -1.122 -19.675 1.00 82.75 88 THR A O 1
ATOM 741 N N . LYS A 1 89 ? 25.675 1.020 -20.182 1.00 80.69 89 LYS A N 1
ATOM 742 C CA . LYS A 1 89 ? 26.484 1.026 -21.399 1.00 80.69 89 LYS A CA 1
ATOM 743 C C . LYS A 1 89 ? 27.942 0.743 -21.038 1.00 80.69 89 LYS A C 1
ATOM 745 O O . LYS A 1 89 ? 28.454 1.329 -20.082 1.00 80.69 89 LYS A O 1
ATOM 750 N N . PRO A 1 90 ? 28.623 -0.141 -21.786 1.00 79.56 90 PRO A N 1
ATOM 751 C CA . PRO A 1 90 ? 30.039 -0.370 -21.561 1.00 79.56 90 PRO A CA 1
ATOM 752 C C . PRO A 1 90 ? 30.793 0.954 -21.722 1.00 79.56 90 PRO A C 1
ATOM 754 O O . PRO A 1 90 ? 30.517 1.721 -22.648 1.00 79.56 90 PRO A O 1
ATOM 757 N N . GLU A 1 91 ? 31.733 1.225 -20.814 1.00 72.44 91 GLU A N 1
ATOM 758 C CA . GLU A 1 91 ? 32.573 2.418 -20.905 1.00 72.44 91 GLU A CA 1
ATOM 759 C C . GLU A 1 91 ? 33.296 2.431 -22.258 1.00 72.44 91 GLU A C 1
ATOM 761 O O . GLU A 1 91 ? 33.909 1.440 -22.669 1.00 72.44 91 GLU A O 1
ATOM 766 N N . THR A 1 92 ? 33.218 3.550 -22.976 1.00 72.69 92 THR A N 1
ATOM 767 C CA . THR A 1 92 ? 33.934 3.710 -24.239 1.00 72.69 92 THR A CA 1
ATOM 768 C C . THR A 1 92 ? 35.442 3.735 -23.983 1.00 72.69 92 THR A C 1
ATOM 770 O O . THR A 1 92 ? 35.922 4.146 -22.923 1.00 72.69 92 THR A O 1
ATOM 773 N N . THR A 1 93 ? 36.224 3.299 -24.973 1.00 65.38 93 THR A N 1
ATOM 774 C CA . THR A 1 93 ? 37.693 3.181 -24.888 1.00 65.38 93 THR A CA 1
ATOM 775 C C . THR A 1 93 ? 38.390 4.473 -24.444 1.00 65.38 93 THR A C 1
ATOM 777 O O . THR A 1 93 ? 39.457 4.421 -23.834 1.00 65.38 93 THR A O 1
ATOM 780 N N . GLU A 1 94 ? 37.778 5.630 -24.704 1.00 66.94 94 GLU A N 1
ATOM 781 C CA . GLU A 1 94 ? 38.269 6.950 -24.295 1.00 66.94 94 GLU A CA 1
ATOM 782 C C . GLU A 1 94 ? 38.171 7.174 -22.775 1.00 66.94 94 GLU A C 1
ATOM 784 O O . GLU A 1 94 ? 39.123 7.650 -22.153 1.00 66.94 94 GLU A O 1
ATOM 789 N N . THR A 1 95 ? 37.060 6.771 -22.149 1.00 61.56 95 THR A N 1
ATOM 790 C CA . THR A 1 95 ? 36.847 6.892 -20.697 1.00 61.56 95 THR A CA 1
ATOM 791 C C . THR A 1 95 ? 37.724 5.902 -19.923 1.00 61.56 95 THR A C 1
ATOM 793 O O . THR A 1 95 ? 38.363 6.277 -18.935 1.00 61.56 95 THR A O 1
ATOM 796 N N . ALA A 1 96 ? 37.874 4.677 -20.441 1.00 63.41 96 ALA A N 1
ATOM 797 C CA . ALA A 1 96 ? 38.766 3.660 -19.878 1.00 63.41 96 ALA A CA 1
ATOM 798 C C . ALA A 1 96 ? 40.251 4.092 -19.897 1.00 63.41 96 ALA A C 1
ATOM 800 O O . ALA A 1 96 ? 41.009 3.813 -18.960 1.00 63.41 96 ALA A O 1
ATOM 801 N N . GLY A 1 97 ? 40.669 4.829 -20.936 1.00 70.44 97 GLY A N 1
ATOM 802 C CA . GLY A 1 97 ? 42.015 5.397 -21.050 1.00 70.44 97 GLY A CA 1
ATOM 803 C C . GLY A 1 97 ? 42.356 6.359 -19.907 1.00 70.44 97 GLY A C 1
ATOM 804 O O . GLY A 1 97 ? 43.434 6.258 -19.316 1.00 70.44 97 GLY A O 1
ATOM 805 N N . GLY A 1 98 ? 41.418 7.228 -19.522 1.00 71.62 98 GLY A N 1
ATOM 806 C CA . GLY A 1 98 ? 41.576 8.147 -18.389 1.00 71.62 98 GLY A CA 1
ATOM 807 C C . GLY A 1 98 ? 41.755 7.429 -17.045 1.00 71.62 98 GLY A C 1
ATOM 808 O O . GLY A 1 98 ? 42.597 7.826 -16.234 1.00 71.62 98 GLY A O 1
ATOM 809 N N . LEU A 1 99 ? 41.045 6.316 -16.836 1.00 71.06 99 LEU A N 1
ATOM 810 C CA . LEU A 1 99 ? 41.163 5.493 -15.628 1.00 71.06 99 LEU A CA 1
ATOM 811 C C . LEU A 1 99 ? 42.579 4.912 -15.466 1.00 71.06 99 LEU A C 1
ATOM 813 O O . LEU A 1 99 ? 43.139 4.912 -14.365 1.00 71.06 99 LEU A O 1
ATOM 817 N N . SER A 1 100 ? 43.185 4.474 -16.575 1.00 73.44 100 SER A N 1
ATOM 818 C CA . SER A 1 100 ? 44.542 3.912 -16.593 1.00 73.44 100 SER A CA 1
ATOM 819 C C . SER A 1 100 ? 45.620 4.940 -16.204 1.00 73.44 100 SER A C 1
ATOM 821 O O . SER A 1 100 ? 46.571 4.613 -15.487 1.00 73.44 100 SER A O 1
ATOM 823 N N . LEU A 1 101 ? 45.443 6.209 -16.597 1.00 77.69 101 LEU A N 1
ATOM 824 C CA . LEU A 1 101 ? 46.351 7.311 -16.260 1.00 77.69 101 LEU A CA 1
ATOM 825 C C . LEU A 1 101 ? 46.253 7.689 -14.776 1.00 77.69 101 LEU A C 1
ATOM 827 O O . LEU A 1 101 ? 47.280 7.857 -14.113 1.00 77.69 101 LEU A O 1
ATOM 831 N N . ILE A 1 102 ? 45.032 7.733 -14.231 1.00 82.56 102 ILE A N 1
ATOM 832 C CA . ILE A 1 102 ? 44.782 7.992 -12.805 1.00 82.56 102 ILE A CA 1
ATOM 833 C C . ILE A 1 102 ? 45.380 6.875 -11.938 1.00 82.56 102 ILE A C 1
ATOM 835 O O . ILE A 1 102 ? 46.015 7.147 -10.915 1.00 82.56 102 ILE A O 1
ATOM 839 N N . GLN A 1 103 ? 45.232 5.609 -12.345 1.00 84.56 103 GLN A N 1
ATOM 840 C CA . GLN A 1 103 ? 45.853 4.475 -11.651 1.00 84.56 103 GLN A CA 1
ATOM 841 C C . GLN A 1 103 ? 47.387 4.554 -11.672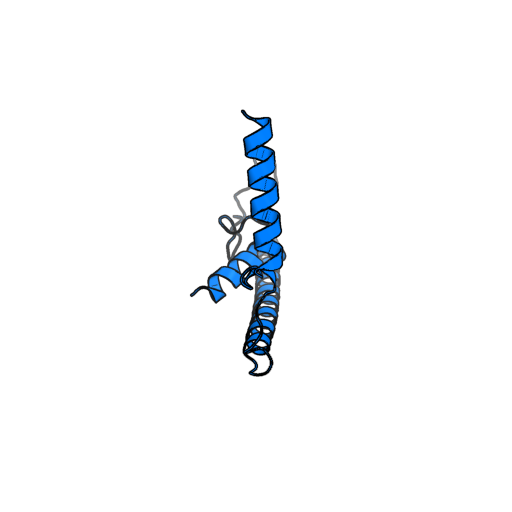 1.00 84.56 103 GLN A C 1
ATOM 843 O O . GLN A 1 103 ? 48.027 4.268 -10.657 1.00 84.56 103 GLN A O 1
ATOM 848 N N . LYS A 1 104 ? 47.983 4.977 -12.795 1.00 82.12 104 LYS A N 1
ATOM 849 C CA . LYS A 1 104 ? 49.435 5.163 -12.927 1.00 82.12 104 LYS A CA 1
ATOM 850 C C . LYS A 1 104 ? 49.955 6.285 -12.020 1.00 82.12 104 LYS A C 1
ATOM 852 O O . LYS A 1 104 ? 50.961 6.083 -11.345 1.00 82.12 104 LYS A O 1
ATOM 857 N N . GLN A 1 105 ? 49.248 7.415 -11.934 1.00 83.00 105 GLN A N 1
ATOM 858 C CA . GLN A 1 105 ? 49.589 8.504 -11.008 1.00 83.00 105 GLN A CA 1
ATOM 859 C C . GLN A 1 105 ? 49.475 8.080 -9.541 1.00 83.00 105 GLN A C 1
ATOM 861 O O . GLN A 1 105 ? 50.395 8.329 -8.770 1.00 83.00 105 GLN A O 1
ATOM 866 N N . LYS A 1 106 ? 48.395 7.389 -9.146 1.00 78.81 106 LYS A N 1
ATOM 867 C CA . LYS A 1 106 ? 48.252 6.892 -7.766 1.00 78.81 106 LYS A CA 1
ATOM 868 C C . LYS A 1 106 ? 49.374 5.932 -7.372 1.00 78.81 106 LYS A C 1
ATOM 870 O O . LYS A 1 106 ? 49.891 6.037 -6.267 1.00 78.81 106 LYS A O 1
ATOM 875 N N . ARG A 1 107 ? 49.780 5.025 -8.269 1.00 74.19 107 ARG A N 1
ATOM 876 C CA . ARG A 1 107 ? 50.918 4.121 -8.027 1.00 74.19 107 ARG A CA 1
ATOM 877 C C . ARG A 1 107 ? 52.244 4.869 -7.885 1.00 74.19 107 ARG A C 1
ATOM 879 O O . ARG A 1 107 ? 53.060 4.460 -7.074 1.00 74.19 107 ARG A O 1
ATOM 886 N N . ALA A 1 108 ? 52.437 5.956 -8.631 1.00 75.06 108 ALA A N 1
ATOM 887 C CA . ALA A 1 108 ? 53.647 6.777 -8.563 1.00 75.06 108 ALA A CA 1
ATOM 888 C C . ALA A 1 108 ? 53.750 7.648 -7.296 1.00 75.06 108 ALA A C 1
ATOM 890 O O . ALA A 1 108 ? 54.841 8.085 -6.968 1.00 75.06 108 ALA A O 1
ATOM 891 N N . VAL A 1 109 ? 52.638 7.916 -6.601 1.00 76.31 109 VAL A N 1
ATOM 892 C CA . VAL A 1 109 ? 52.612 8.710 -5.353 1.00 76.31 109 VAL A CA 1
ATOM 893 C C . VAL A 1 109 ? 52.806 7.841 -4.100 1.00 76.31 109 VAL A C 1
ATOM 895 O O . VAL A 1 109 ? 53.167 8.351 -3.046 1.00 76.31 109 VAL A O 1
ATOM 898 N N . VAL A 1 110 ? 52.534 6.537 -4.197 1.00 71.00 110 VAL A N 1
ATOM 899 C CA . VAL A 1 110 ? 52.636 5.578 -3.078 1.00 71.00 110 VAL A CA 1
ATOM 900 C C . VAL A 1 110 ? 54.011 4.887 -3.020 1.00 71.00 110 VAL A C 1
ATOM 902 O O . VAL A 1 110 ? 54.334 4.278 -2.002 1.00 71.00 110 VAL A O 1
ATOM 905 N N . ALA A 1 111 ? 54.802 4.974 -4.093 1.00 55.72 111 ALA A N 1
ATOM 906 C CA . ALA A 1 111 ? 56.186 4.497 -4.164 1.00 55.72 111 ALA A CA 1
ATOM 907 C C . ALA A 1 111 ? 57.166 5.603 -3.752 1.00 55.72 111 ALA A C 1
ATOM 909 O O . ALA A 1 111 ? 58.182 5.258 -3.112 1.00 55.72 111 ALA A O 1
#

pLDDT: mean 85.03, std 8.12, range [55.72, 94.88]